Protein AF-A0A218U9R0-F1 (afdb_monomer)

Structure (mmCIF, N/CA/C/O backbone):
data_AF-A0A218U9R0-F1
#
_entry.id   AF-A0A218U9R0-F1
#
loop_
_atom_site.group_PDB
_atom_site.id
_atom_site.type_symbol
_atom_site.label_atom_id
_atom_site.label_alt_id
_atom_site.label_comp_id
_atom_site.label_asym_id
_atom_site.label_entity_id
_atom_site.label_seq_id
_atom_site.pdbx_PDB_ins_code
_atom_site.Cartn_x
_atom_site.Cartn_y
_atom_site.Cartn_z
_atom_site.occupancy
_atom_site.B_iso_or_equiv
_atom_site.auth_seq_id
_atom_site.auth_comp_id
_atom_site.auth_asym_id
_atom_site.auth_atom_id
_atom_site.pdbx_PDB_model_num
ATOM 1 N N . MET A 1 1 ? -0.210 8.693 11.478 1.00 76.44 1 MET A N 1
ATOM 2 C CA . MET A 1 1 ? -1.205 8.070 10.572 1.00 76.44 1 MET A CA 1
ATOM 3 C C . MET A 1 1 ? -2.338 7.436 11.369 1.00 76.44 1 MET A C 1
ATOM 5 O O . MET A 1 1 ? -3.445 7.936 11.265 1.00 76.44 1 MET A O 1
ATOM 9 N N . TYR A 1 2 ? -2.068 6.433 12.213 1.00 80.50 2 TYR A N 1
ATOM 10 C CA . TYR A 1 2 ? -3.118 5.657 12.892 1.00 80.50 2 TYR A CA 1
ATOM 11 C C . TYR A 1 2 ? -4.026 6.432 13.866 1.00 80.50 2 TYR A C 1
ATOM 13 O O . TYR A 1 2 ? -5.137 5.986 14.113 1.00 80.50 2 TYR A O 1
ATOM 21 N N . GLN A 1 3 ? -3.595 7.585 14.391 1.00 85.44 3 GLN A N 1
ATOM 22 C CA . GLN A 1 3 ? -4.421 8.416 15.282 1.00 85.44 3 GLN A CA 1
ATOM 23 C C . GLN A 1 3 ? -5.533 9.183 14.541 1.00 85.44 3 GLN A C 1
ATOM 25 O O . GLN A 1 3 ? -6.640 9.293 15.050 1.00 85.44 3 GLN A O 1
ATOM 30 N N . GLU A 1 4 ? -5.260 9.677 13.328 1.00 91.88 4 GLU A N 1
ATOM 31 C CA . GLU A 1 4 ? -6.215 10.452 12.519 1.00 91.88 4 GLU A CA 1
ATOM 32 C C . GLU A 1 4 ? -6.121 10.031 11.039 1.00 91.88 4 GLU A C 1
ATOM 34 O O . GLU A 1 4 ? -5.586 10.763 10.193 1.00 91.88 4 GLU A O 1
ATOM 39 N N . PRO A 1 5 ? -6.598 8.824 10.690 1.00 91.88 5 PRO A N 1
ATOM 40 C CA . PRO A 1 5 ? -6.410 8.269 9.355 1.00 91.88 5 PRO A CA 1
ATOM 41 C C . PRO A 1 5 ? -7.088 9.119 8.274 1.00 91.88 5 PRO A C 1
ATOM 43 O O . PRO A 1 5 ? -6.488 9.321 7.222 1.00 91.88 5 PRO A O 1
ATOM 46 N N . ALA A 1 6 ? -8.258 9.708 8.533 1.00 93.25 6 ALA A N 1
ATOM 47 C CA . ALA A 1 6 ? -8.938 10.583 7.572 1.00 93.25 6 ALA A CA 1
ATOM 48 C C . ALA A 1 6 ? -8.131 11.849 7.214 1.00 93.25 6 ALA A C 1
ATOM 50 O O . ALA A 1 6 ? -8.254 12.372 6.112 1.00 93.25 6 ALA A O 1
ATOM 51 N N . ARG A 1 7 ? -7.280 12.341 8.127 1.00 95.88 7 ARG A N 1
ATOM 52 C CA . ARG A 1 7 ? -6.450 13.534 7.901 1.00 95.88 7 ARG A CA 1
ATOM 53 C C . ARG A 1 7 ? -5.134 13.212 7.199 1.00 95.88 7 ARG A C 1
ATOM 55 O O . ARG A 1 7 ? -4.645 14.031 6.417 1.00 95.88 7 ARG A O 1
ATOM 62 N N . TRP A 1 8 ? -4.541 12.062 7.526 1.00 96.88 8 TRP A N 1
ATOM 63 C CA . TRP A 1 8 ? -3.148 11.750 7.194 1.00 96.88 8 TRP A CA 1
ATOM 64 C C . TRP A 1 8 ? -2.965 10.631 6.169 1.00 96.88 8 TRP A C 1
ATOM 66 O O . TRP A 1 8 ? -1.840 10.440 5.712 1.00 96.88 8 TRP A O 1
ATOM 76 N N . SER A 1 9 ? -4.017 9.900 5.787 1.00 96.94 9 SER A N 1
ATOM 77 C CA . SER A 1 9 ? -3.900 8.774 4.847 1.00 96.94 9 SER A CA 1
ATOM 78 C C . SER A 1 9 ? -3.320 9.198 3.505 1.00 96.94 9 SER A C 1
ATOM 80 O O . SER A 1 9 ? -2.352 8.595 3.053 1.00 96.94 9 SER A O 1
ATOM 82 N N . TYR A 1 10 ? -3.843 10.267 2.900 1.00 97.75 10 TYR A N 1
ATOM 83 C CA . TYR A 1 10 ? -3.361 10.742 1.601 1.00 97.75 10 TYR A CA 1
ATOM 84 C C . TYR A 1 10 ? -1.881 11.147 1.648 1.00 97.75 10 TYR A C 1
ATOM 86 O O . TYR A 1 10 ? -1.073 10.692 0.833 1.00 97.75 10 TYR A O 1
ATOM 94 N N . THR A 1 11 ? -1.506 11.947 2.651 1.00 97.69 11 THR A N 1
ATOM 95 C CA . THR A 1 11 ? -0.121 12.392 2.854 1.00 97.69 11 THR A CA 1
ATOM 96 C C . THR A 1 11 ? 0.813 11.206 3.083 1.00 97.69 11 THR A C 1
ATOM 98 O O . THR A 1 11 ? 1.872 11.124 2.464 1.00 97.69 11 THR A O 1
ATOM 101 N N . PHE A 1 12 ? 0.413 10.261 3.938 1.00 97.38 12 PHE A N 1
ATOM 102 C CA . PHE A 1 12 ? 1.222 9.093 4.270 1.00 97.38 12 PHE A CA 1
ATOM 103 C C . PHE A 1 12 ? 1.413 8.160 3.069 1.00 97.38 12 PHE A C 1
ATOM 105 O O . PHE A 1 12 ? 2.537 7.733 2.813 1.00 97.38 12 PHE A O 1
ATOM 112 N N . GLN A 1 13 ? 0.350 7.871 2.310 1.00 97.69 13 GLN A N 1
ATOM 113 C CA . GLN A 1 13 ? 0.441 7.007 1.128 1.00 97.69 13 GLN A CA 1
ATOM 114 C C . GLN A 1 13 ? 1.298 7.636 0.029 1.00 97.69 13 GLN A C 1
ATOM 116 O O . GLN A 1 13 ? 2.125 6.949 -0.571 1.00 97.69 13 GLN A O 1
ATOM 121 N N . THR A 1 14 ? 1.159 8.945 -0.192 1.00 97.50 14 THR A N 1
ATOM 122 C CA . THR A 1 14 ? 2.007 9.684 -1.137 1.00 97.50 14 THR A CA 1
ATOM 123 C C . THR A 1 14 ? 3.476 9.608 -0.721 1.00 97.50 14 THR A C 1
ATOM 125 O O . THR A 1 14 ? 4.325 9.234 -1.527 1.00 97.50 14 THR A O 1
ATOM 128 N N . PHE A 1 15 ? 3.780 9.885 0.552 1.00 97.56 15 PHE A N 1
ATOM 129 C CA . PHE A 1 15 ? 5.146 9.811 1.070 1.00 97.56 15 PHE A CA 1
ATOM 130 C C . PHE A 1 15 ? 5.736 8.399 0.958 1.00 97.56 15 PHE A C 1
ATOM 132 O O . PHE A 1 15 ? 6.812 8.240 0.390 1.00 97.56 15 PHE A O 1
ATOM 139 N N . SER A 1 16 ? 5.019 7.368 1.420 1.00 96.44 16 SER A N 1
ATOM 140 C CA . SER A 1 16 ? 5.479 5.973 1.355 1.00 96.44 16 SER A CA 1
ATOM 141 C C . SER A 1 16 ? 5.783 5.536 -0.079 1.00 96.44 16 SER A C 1
ATOM 143 O O . SER A 1 16 ? 6.839 4.951 -0.329 1.00 96.44 16 SER A O 1
ATOM 145 N N . CYS A 1 17 ? 4.899 5.864 -1.027 1.00 96.50 17 CYS A N 1
ATOM 146 C CA . CYS A 1 17 ? 5.088 5.538 -2.439 1.00 96.50 17 CYS A CA 1
ATOM 147 C C . CYS A 1 17 ? 6.339 6.218 -3.015 1.00 96.50 17 CYS A C 1
ATOM 149 O O . CYS A 1 17 ? 7.147 5.566 -3.677 1.00 96.50 17 CYS A O 1
ATOM 151 N N . LEU A 1 18 ? 6.537 7.511 -2.737 1.00 95.62 18 LEU A N 1
ATOM 152 C CA . LEU A 1 18 ? 7.708 8.261 -3.203 1.00 95.62 18 LEU A CA 1
ATOM 153 C C . LEU A 1 18 ? 9.011 7.753 -2.574 1.00 95.62 18 LEU A C 1
ATOM 155 O O . LEU A 1 18 ? 10.001 7.575 -3.282 1.00 95.62 18 LEU A O 1
ATOM 159 N N . SER A 1 19 ? 9.017 7.471 -1.269 1.00 95.56 19 SER A N 1
ATOM 160 C CA . SER A 1 19 ? 10.177 6.898 -0.577 1.00 95.56 19 SER A CA 1
ATOM 161 C C . SER A 1 19 ? 10.564 5.542 -1.158 1.00 95.56 19 SER A C 1
ATOM 163 O O . SER A 1 19 ? 11.745 5.284 -1.389 1.00 95.56 19 SER A O 1
ATOM 165 N N . ARG A 1 20 ? 9.579 4.683 -1.446 1.00 94.88 20 ARG A N 1
ATOM 166 C CA . ARG A 1 20 ? 9.837 3.364 -2.026 1.00 94.88 20 ARG A CA 1
ATOM 167 C C . ARG A 1 20 ? 10.303 3.448 -3.473 1.00 94.88 20 ARG A C 1
ATOM 169 O O . ARG A 1 20 ? 11.213 2.720 -3.858 1.00 94.88 20 ARG A O 1
ATOM 176 N N . LEU A 1 21 ? 9.720 4.354 -4.257 1.00 93.56 21 LEU A N 1
ATOM 177 C CA . LEU A 1 21 ? 10.171 4.631 -5.616 1.00 93.56 21 LEU A CA 1
ATOM 178 C C . LEU A 1 21 ? 11.624 5.111 -5.620 1.00 93.56 21 LEU A C 1
ATOM 180 O O . LEU A 1 21 ? 12.429 4.597 -6.389 1.00 93.56 21 LEU A O 1
ATOM 184 N N . ARG A 1 22 ? 11.985 6.036 -4.724 1.00 92.69 22 ARG A N 1
ATOM 185 C CA . ARG A 1 22 ? 13.367 6.499 -4.568 1.00 92.69 22 ARG A CA 1
ATOM 186 C C . ARG A 1 22 ? 14.313 5.337 -4.260 1.00 92.69 22 ARG A C 1
ATOM 188 O O . ARG A 1 22 ? 15.284 5.169 -4.986 1.00 92.69 22 ARG A O 1
ATOM 195 N N . ALA A 1 23 ? 13.988 4.503 -3.273 1.00 90.81 23 ALA A N 1
ATOM 196 C CA . ALA A 1 23 ? 14.799 3.336 -2.921 1.00 90.81 23 ALA A CA 1
ATOM 197 C C . ALA A 1 23 ? 14.937 2.326 -4.080 1.00 90.81 23 ALA A C 1
ATOM 199 O O . ALA A 1 23 ? 15.983 1.710 -4.248 1.00 90.81 23 ALA A O 1
ATOM 200 N N . ALA A 1 24 ? 13.902 2.163 -4.912 1.00 88.81 24 ALA A N 1
ATOM 201 C CA . ALA A 1 24 ? 13.964 1.292 -6.089 1.00 88.81 24 ALA A CA 1
ATOM 202 C C . ALA A 1 24 ? 14.842 1.861 -7.223 1.00 88.81 24 ALA A C 1
ATOM 204 O O . ALA A 1 24 ? 15.420 1.098 -8.005 1.00 88.81 24 ALA A O 1
ATOM 205 N N . LEU A 1 25 ? 14.930 3.192 -7.319 1.00 89.38 25 LEU A N 1
ATOM 206 C CA . LEU A 1 25 ? 15.707 3.914 -8.329 1.00 89.38 25 LEU A CA 1
ATOM 207 C C . LEU A 1 25 ? 17.160 4.169 -7.926 1.00 89.38 25 LEU A C 1
ATOM 209 O O . LEU A 1 25 ? 17.966 4.477 -8.810 1.00 89.38 25 LEU A O 1
ATOM 213 N N . GLU A 1 26 ? 17.481 4.068 -6.634 1.00 86.94 26 GLU A N 1
ATOM 214 C CA . GLU A 1 26 ? 18.850 4.154 -6.137 1.00 86.94 26 GLU A CA 1
ATOM 215 C C . GLU A 1 26 ? 19.722 3.114 -6.847 1.00 86.94 26 GLU A C 1
ATOM 217 O O . GLU A 1 26 ? 19.347 1.947 -7.020 1.00 86.94 26 GLU A O 1
ATOM 222 N N . ALA A 1 27 ? 20.876 3.578 -7.337 1.00 69.69 27 ALA A N 1
ATOM 223 C CA . ALA A 1 27 ? 21.835 2.702 -7.983 1.00 69.69 27 ALA A CA 1
ATOM 224 C C . ALA A 1 27 ? 22.253 1.624 -6.974 1.00 69.69 27 ALA A C 1
ATOM 226 O O . ALA A 1 27 ? 22.404 1.941 -5.788 1.00 69.69 27 ALA A O 1
ATOM 227 N N . PRO A 1 28 ? 22.456 0.366 -7.406 1.00 65.50 28 PRO A N 1
ATOM 228 C CA . PRO A 1 28 ? 23.173 -0.578 -6.568 1.00 65.50 28 PRO A CA 1
ATOM 229 C C . PRO A 1 28 ? 24.486 0.110 -6.200 1.00 65.50 28 PRO A C 1
ATOM 231 O O . PRO A 1 28 ? 25.236 0.496 -7.097 1.00 65.50 28 PRO A O 1
ATOM 234 N N . GLY A 1 29 ? 24.718 0.354 -4.907 1.00 60.41 29 GLY A N 1
ATOM 235 C CA . GLY A 1 29 ? 26.006 0.878 -4.470 1.00 60.41 29 GLY A CA 1
ATOM 236 C C . GLY A 1 29 ? 27.113 -0.016 -5.023 1.00 60.41 29 GLY A C 1
ATOM 237 O O . GLY A 1 29 ? 26.865 -1.194 -5.298 1.00 60.41 29 GLY A O 1
ATOM 238 N N . GLU A 1 30 ? 28.317 0.528 -5.184 1.00 52.41 30 GLU A N 1
ATOM 239 C CA . GLU A 1 30 ? 29.526 -0.234 -5.518 1.00 52.41 30 GLU A CA 1
ATOM 240 C C . GLU A 1 30 ? 29.890 -1.192 -4.365 1.00 52.41 30 GLU A C 1
ATOM 242 O O . GLU A 1 30 ? 30.947 -1.117 -3.749 1.00 52.41 30 GLU A O 1
ATOM 247 N N . ALA A 1 31 ? 28.981 -2.088 -3.992 1.00 51.25 31 ALA A N 1
ATOM 248 C CA . ALA A 1 31 ? 29.270 -3.213 -3.138 1.00 51.25 31 ALA A CA 1
ATOM 249 C C . ALA A 1 31 ? 30.118 -4.147 -3.998 1.00 51.25 31 ALA A C 1
ATOM 251 O O . ALA A 1 31 ? 29.592 -4.816 -4.885 1.00 51.25 31 ALA A O 1
ATOM 252 N N . GLY A 1 32 ? 31.435 -4.099 -3.786 1.00 49.44 32 GLY A N 1
ATOM 253 C CA . GLY A 1 32 ? 32.458 -4.847 -4.514 1.00 49.44 32 GLY A CA 1
ATOM 254 C C . GLY A 1 32 ? 32.243 -6.360 -4.483 1.00 49.44 32 GLY A C 1
ATOM 255 O O . GLY A 1 32 ? 32.914 -7.080 -3.750 1.00 49.44 32 GLY A O 1
ATOM 256 N N . GLY A 1 33 ? 31.309 -6.846 -5.296 1.00 51.59 33 GLY A N 1
ATOM 257 C CA . GLY A 1 33 ? 30.900 -8.237 -5.354 1.00 51.59 33 GLY A CA 1
ATOM 258 C C . GLY A 1 33 ? 30.537 -8.636 -6.775 1.00 51.59 33 GLY A C 1
ATOM 259 O O . GLY A 1 33 ? 29.578 -8.120 -7.333 1.00 51.59 33 GLY A O 1
ATOM 260 N N . THR A 1 34 ? 31.324 -9.583 -7.294 1.00 53.94 34 THR A N 1
ATOM 261 C CA . THR A 1 34 ? 31.123 -10.469 -8.458 1.00 53.94 34 THR A CA 1
ATOM 262 C C . THR A 1 34 ? 30.568 -9.874 -9.766 1.00 53.94 34 THR A C 1
ATOM 264 O O . THR A 1 34 ? 29.468 -9.329 -9.786 1.00 53.94 34 THR A O 1
ATOM 267 N N . PRO A 1 35 ? 31.246 -10.093 -10.912 1.00 51.75 35 PRO A N 1
ATOM 268 C CA . PRO A 1 35 ? 30.701 -9.734 -12.216 1.00 51.75 35 PRO A CA 1
ATOM 269 C C . PRO A 1 35 ? 29.409 -10.522 -12.490 1.00 51.75 35 PRO A C 1
ATOM 271 O O . PRO A 1 35 ? 29.430 -11.742 -12.634 1.00 51.75 35 PRO A O 1
ATOM 274 N N . GLY A 1 36 ? 28.279 -9.815 -12.531 1.00 61.09 36 GLY A N 1
ATOM 275 C CA . GLY A 1 36 ? 26.941 -10.356 -12.780 1.00 61.09 36 GLY A CA 1
ATOM 276 C C . GLY A 1 36 ? 25.854 -9.354 -12.381 1.00 61.09 36 GLY A C 1
ATOM 277 O O . GLY A 1 36 ? 26.129 -8.402 -11.658 1.00 61.09 36 GLY A O 1
ATOM 278 N N . SER A 1 37 ? 24.619 -9.532 -12.860 1.00 66.88 37 SER A N 1
ATOM 279 C CA . SER A 1 37 ? 23.472 -8.714 -12.434 1.00 66.88 37 SER A CA 1
ATOM 280 C C . SER A 1 37 ? 22.999 -9.163 -11.040 1.00 66.88 37 SER A C 1
ATOM 282 O O . SER A 1 37 ? 22.395 -10.233 -10.942 1.00 66.88 37 SER A O 1
ATOM 284 N N . PRO A 1 38 ? 23.249 -8.406 -9.952 1.00 77.19 38 PRO A N 1
ATOM 285 C CA . PRO A 1 38 ? 22.866 -8.836 -8.611 1.00 77.19 38 PRO A CA 1
ATOM 286 C C . PRO A 1 38 ? 21.339 -8.862 -8.455 1.00 77.19 38 PRO A C 1
ATOM 288 O O . PRO A 1 38 ? 20.631 -7.953 -8.900 1.00 77.19 38 PRO A O 1
ATOM 291 N N . VAL A 1 39 ? 20.819 -9.895 -7.786 1.00 85.56 39 VAL A N 1
ATOM 292 C CA . VAL A 1 39 ? 19.397 -9.969 -7.418 1.00 85.56 39 VAL A CA 1
ATOM 293 C C . VAL A 1 39 ? 19.110 -8.914 -6.351 1.00 85.56 39 VAL A C 1
ATOM 295 O O . VAL A 1 39 ? 19.728 -8.909 -5.289 1.00 85.56 39 VAL A O 1
ATOM 298 N N . ARG A 1 40 ? 18.144 -8.030 -6.618 1.00 87.06 40 ARG A N 1
ATOM 299 C CA . ARG A 1 40 ? 17.674 -7.015 -5.665 1.00 87.06 40 ARG A CA 1
ATOM 300 C C . ARG A 1 40 ? 16.358 -7.461 -5.042 1.00 87.06 40 ARG A C 1
ATOM 302 O O . ARG A 1 40 ? 15.416 -7.792 -5.760 1.00 87.06 40 ARG A O 1
ATOM 309 N N . VAL A 1 41 ? 16.295 -7.448 -3.713 1.00 91.38 41 VAL A N 1
ATOM 310 C CA . VAL A 1 41 ? 15.093 -7.792 -2.943 1.00 91.38 41 VAL A CA 1
ATOM 311 C C . VAL A 1 41 ? 14.579 -6.536 -2.256 1.00 91.38 41 VAL A C 1
ATOM 313 O O . VAL A 1 41 ? 15.328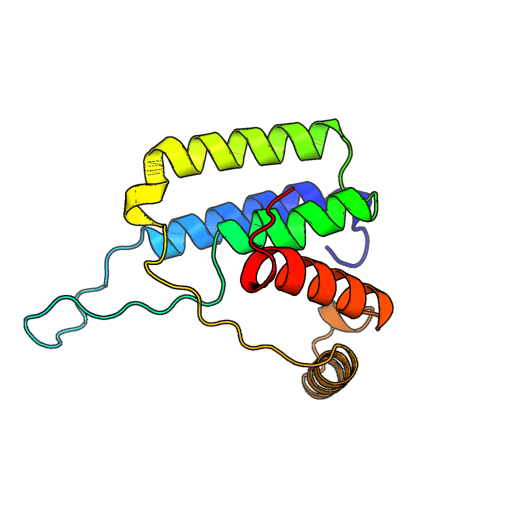 -5.859 -1.556 1.00 91.38 41 VAL A O 1
ATOM 316 N N . PHE A 1 42 ? 13.296 -6.239 -2.446 1.00 92.88 42 PHE A N 1
ATOM 317 C CA . PHE A 1 42 ? 12.632 -5.096 -1.830 1.00 92.88 42 PHE A CA 1
ATOM 318 C C . PHE A 1 42 ? 11.593 -5.571 -0.815 1.00 92.88 42 PHE A C 1
ATOM 320 O O . PHE A 1 42 ? 10.829 -6.503 -1.077 1.00 92.88 42 PHE A O 1
ATOM 327 N N . GLU A 1 43 ? 11.524 -4.903 0.338 1.00 94.56 43 GLU A N 1
ATOM 328 C CA . GLU A 1 43 ? 10.368 -5.039 1.220 1.00 94.56 43 GLU A CA 1
ATOM 329 C C . GLU A 1 43 ? 9.199 -4.268 0.594 1.00 94.56 43 GLU A C 1
ATOM 331 O O . GLU A 1 43 ? 9.206 -3.034 0.568 1.00 94.56 43 GLU A O 1
ATO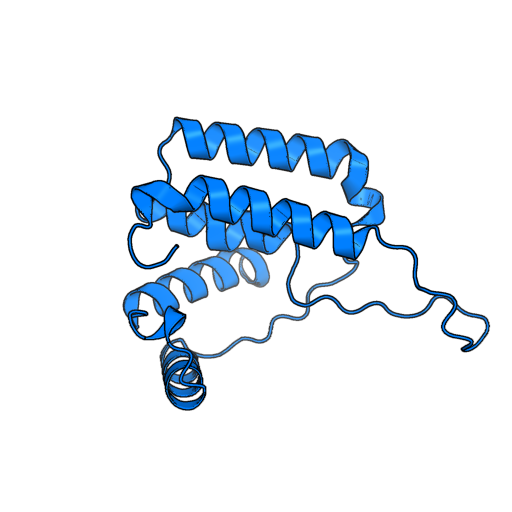M 336 N N . ARG A 1 44 ? 8.182 -5.000 0.114 1.00 96.31 44 ARG A N 1
ATOM 337 C CA . ARG A 1 44 ? 7.016 -4.460 -0.615 1.00 96.31 44 ARG A CA 1
ATOM 338 C C . ARG A 1 44 ? 7.399 -3.767 -1.937 1.00 96.31 44 ARG A C 1
ATOM 340 O O . ARG A 1 44 ? 8.522 -3.863 -2.418 1.00 96.31 44 ARG A O 1
ATOM 347 N N . SER A 1 45 ? 6.429 -3.111 -2.572 1.00 95.38 45 SER A N 1
ATOM 348 C CA . SER A 1 45 ? 6.587 -2.400 -3.847 1.00 95.38 45 SER A CA 1
ATOM 349 C C . SER A 1 45 ? 5.609 -1.224 -3.963 1.00 95.38 45 SER A C 1
ATOM 351 O O . SER A 1 45 ? 4.648 -1.133 -3.196 1.00 95.38 45 SER A O 1
ATOM 353 N N . VAL A 1 46 ? 5.830 -0.342 -4.942 1.00 95.56 46 VAL A N 1
ATOM 354 C CA . VAL A 1 46 ? 4.899 0.764 -5.240 1.00 95.56 46 VAL A CA 1
ATOM 355 C C . VAL A 1 46 ? 3.501 0.235 -5.595 1.00 95.56 46 VAL A C 1
ATOM 357 O O . VAL A 1 46 ? 2.494 0.832 -5.234 1.00 95.56 46 VAL A O 1
ATOM 360 N N . PHE A 1 47 ? 3.427 -0.974 -6.160 1.00 96.06 47 PHE A N 1
ATOM 361 C CA . PHE A 1 47 ? 2.170 -1.659 -6.459 1.00 96.06 47 PHE A CA 1
ATOM 362 C C . PHE A 1 47 ? 1.388 -2.036 -5.200 1.00 96.06 47 PHE A C 1
ATOM 364 O O . PHE A 1 47 ? 0.182 -1.818 -5.144 1.00 96.06 47 PHE A O 1
ATOM 371 N N . SER A 1 48 ? 2.056 -2.548 -4.160 1.00 96.69 48 SER A N 1
ATOM 372 C CA . SER A 1 48 ? 1.374 -2.823 -2.888 1.00 96.69 48 SER A CA 1
ATOM 373 C C . SER A 1 48 ? 0.906 -1.544 -2.191 1.00 96.69 48 SER A C 1
ATOM 375 O O . SER A 1 48 ? -0.118 -1.574 -1.512 1.00 96.69 48 SER A O 1
ATOM 377 N N . ASP A 1 49 ? 1.609 -0.418 -2.375 1.00 96.81 49 ASP A N 1
ATOM 378 C CA . ASP A 1 49 ? 1.165 0.867 -1.823 1.00 96.81 49 ASP A CA 1
ATOM 379 C C . ASP A 1 49 ? -0.195 1.265 -2.436 1.00 96.81 49 ASP A C 1
ATOM 381 O O . ASP A 1 49 ? -1.116 1.601 -1.691 1.00 96.81 49 ASP A O 1
ATOM 385 N N . ARG A 1 50 ? -0.386 1.101 -3.758 1.00 96.94 50 ARG A N 1
ATOM 386 C CA . ARG A 1 50 ? -1.674 1.369 -4.429 1.00 96.94 50 ARG A CA 1
ATOM 387 C C . ARG A 1 50 ? -2.734 0.299 -4.185 1.00 96.94 50 ARG A C 1
ATOM 389 O O . ARG A 1 50 ? -3.814 0.623 -3.692 1.00 96.94 50 ARG A O 1
ATOM 396 N N . TYR A 1 51 ? -2.455 -0.948 -4.558 1.00 97.25 51 TYR A N 1
ATOM 397 C CA . TYR A 1 51 ? -3.471 -2.004 -4.663 1.00 97.25 51 TYR A CA 1
ATOM 398 C C . TYR A 1 51 ? -3.858 -2.624 -3.324 1.00 97.25 51 TYR A C 1
ATOM 400 O O . TYR A 1 51 ? -4.902 -3.255 -3.229 1.00 97.25 51 TYR A O 1
ATOM 408 N N . VAL A 1 52 ? -3.055 -2.420 -2.277 1.00 97.62 52 VAL A N 1
ATOM 409 C CA . VAL A 1 52 ? -3.380 -2.901 -0.932 1.00 97.62 52 VAL A CA 1
ATOM 410 C C . VAL A 1 52 ? -3.694 -1.730 -0.014 1.00 97.62 52 VAL A C 1
ATOM 412 O O . VAL A 1 52 ? -4.822 -1.600 0.455 1.00 97.62 52 VAL A O 1
ATOM 415 N N . PHE A 1 53 ? -2.713 -0.873 0.270 1.00 97.38 53 PHE A N 1
ATOM 416 C CA . PHE A 1 53 ? -2.849 0.095 1.360 1.00 97.38 53 PHE A CA 1
ATOM 417 C C . PHE A 1 53 ? -3.738 1.280 0.989 1.00 97.38 53 PHE A C 1
ATOM 419 O O . PHE A 1 53 ? -4.711 1.549 1.694 1.00 97.38 53 PHE A O 1
ATOM 426 N N . ALA A 1 54 ? -3.450 1.974 -0.112 1.00 97.44 54 ALA A N 1
ATOM 427 C CA . ALA A 1 54 ? -4.257 3.106 -0.549 1.00 97.44 54 ALA A CA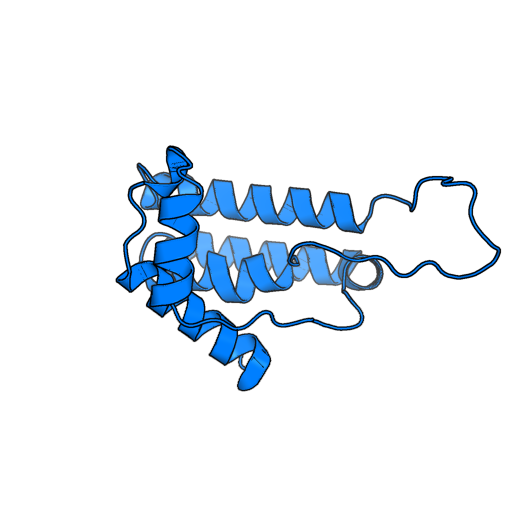 1
ATOM 428 C C . ALA A 1 54 ? -5.677 2.665 -0.939 1.00 97.44 54 ALA A C 1
ATOM 430 O O . ALA A 1 54 ? -6.642 3.295 -0.506 1.00 97.44 54 ALA A O 1
ATOM 431 N N . ARG A 1 55 ? -5.822 1.531 -1.645 1.00 96.75 55 ARG A N 1
ATOM 432 C CA . ARG A 1 55 ? -7.134 0.931 -1.941 1.00 96.75 55 ARG A CA 1
ATOM 433 C C . ARG A 1 55 ? -7.931 0.649 -0.668 1.00 96.75 55 ARG A C 1
ATOM 435 O O . ARG A 1 55 ? -9.093 1.044 -0.589 1.00 96.75 55 ARG A O 1
ATOM 442 N N . GLN A 1 56 ? -7.310 0.042 0.347 1.00 96.44 56 GLN A N 1
ATOM 443 C CA . GLN A 1 56 ? -7.989 -0.233 1.613 1.00 96.44 56 GLN A CA 1
ATOM 444 C C . GLN A 1 56 ? -8.383 1.045 2.355 1.00 96.44 56 GLN A C 1
ATOM 446 O O . GLN A 1 56 ? -9.471 1.115 2.919 1.00 96.44 56 GLN A O 1
ATOM 451 N N . LEU A 1 57 ? -7.523 2.065 2.360 1.00 96.69 57 LEU A N 1
ATOM 452 C CA . LEU A 1 57 ? -7.830 3.343 3.003 1.00 96.69 57 LEU A CA 1
ATOM 453 C C . LEU A 1 57 ? -8.985 4.065 2.303 1.00 96.69 57 LEU A C 1
ATOM 455 O O . LEU A 1 57 ? -9.812 4.668 2.981 1.00 96.69 57 LEU A O 1
ATOM 459 N N . PHE A 1 58 ? -9.091 3.960 0.978 1.00 97.12 58 PHE A N 1
ATOM 460 C CA . PHE A 1 58 ? -10.258 4.446 0.246 1.00 97.12 58 PHE A CA 1
ATOM 461 C C . PHE A 1 58 ? -11.523 3.653 0.595 1.00 97.12 58 PHE A C 1
ATOM 463 O O . PHE A 1 58 ? -12.528 4.254 0.968 1.00 97.12 58 PHE A O 1
ATOM 470 N N . ALA A 1 59 ? -11.463 2.318 0.570 1.00 95.19 59 ALA A N 1
ATOM 471 C CA . ALA A 1 59 ? -12.598 1.459 0.920 1.00 95.19 59 ALA A CA 1
ATOM 472 C C . ALA A 1 59 ? -13.087 1.668 2.368 1.00 95.19 59 ALA A C 1
ATOM 474 O O . ALA A 1 59 ? -14.281 1.581 2.637 1.00 95.19 59 ALA A O 1
ATOM 475 N N . ALA A 1 60 ? -12.177 1.984 3.294 1.00 94.06 60 ALA A N 1
ATOM 476 C CA . ALA A 1 60 ? -12.486 2.304 4.687 1.00 94.06 60 ALA A CA 1
ATOM 477 C C . ALA A 1 60 ? -12.952 3.760 4.913 1.00 94.06 60 ALA A C 1
ATOM 479 O O . ALA A 1 60 ? -13.200 4.148 6.053 1.00 94.06 60 ALA A O 1
ATOM 480 N N . GLY A 1 61 ? -13.047 4.586 3.863 1.00 95.88 61 GLY A N 1
ATOM 481 C CA . GLY A 1 61 ? -13.479 5.986 3.964 1.00 95.88 61 GLY A CA 1
ATOM 482 C C . GLY A 1 61 ? -12.428 6.944 4.540 1.00 95.88 61 GLY A C 1
ATOM 483 O O . GLY A 1 61 ? -12.761 8.049 4.960 1.00 95.88 61 GLY A O 1
ATOM 484 N N . HIS A 1 62 ? -11.155 6.544 4.577 1.00 96.25 62 HIS A N 1
ATOM 485 C CA . HIS A 1 62 ? -10.038 7.373 5.047 1.00 96.25 62 HIS A CA 1
ATOM 486 C C . HIS A 1 62 ? -9.347 8.169 3.934 1.00 96.25 62 HIS A C 1
ATOM 488 O O . HIS A 1 62 ? -8.529 9.037 4.231 1.00 96.25 62 HIS A O 1
ATOM 494 N N . LEU A 1 63 ? -9.669 7.887 2.671 1.00 97.25 63 LEU A N 1
ATOM 495 C CA . LEU A 1 63 ? -9.347 8.739 1.527 1.00 97.25 63 LEU A CA 1
ATOM 496 C C . LEU A 1 63 ? -10.649 9.244 0.916 1.00 97.25 63 LEU A C 1
ATOM 498 O O . LEU A 1 63 ? -11.550 8.457 0.624 1.00 97.25 63 LEU A O 1
ATOM 502 N N . ARG A 1 64 ? -10.743 10.551 0.683 1.00 97.25 64 ARG A N 1
ATOM 503 C CA . ARG A 1 64 ? -11.870 11.133 -0.053 1.00 97.25 64 ARG A CA 1
ATOM 504 C C . ARG A 1 64 ? -11.791 10.750 -1.536 1.00 97.25 64 ARG A C 1
ATOM 506 O O . ARG A 1 64 ? -10.691 10.528 -2.041 1.00 97.25 64 ARG A O 1
ATOM 513 N N . PRO A 1 65 ? -12.914 10.754 -2.279 1.00 97.94 65 PRO A N 1
ATOM 514 C CA . PRO A 1 65 ? -12.910 10.433 -3.710 1.00 97.94 65 PRO A CA 1
ATOM 515 C C . PRO A 1 65 ? -11.895 11.243 -4.526 1.00 97.94 65 PRO A C 1
ATOM 517 O O . PRO A 1 65 ? -11.194 10.681 -5.363 1.00 97.94 65 PRO A O 1
ATOM 520 N N . LEU A 1 66 ? -11.749 12.540 -4.227 1.00 98.00 66 LEU A N 1
ATOM 521 C CA . LEU A 1 66 ? -10.750 13.393 -4.875 1.00 98.00 66 LEU A CA 1
ATOM 522 C C . LEU A 1 66 ? -9.310 12.975 -4.534 1.00 98.00 66 LEU A C 1
ATOM 524 O O . LEU A 1 66 ? -8.470 12.900 -5.422 1.00 98.00 66 LEU A O 1
ATOM 528 N N . GLU A 1 67 ? -9.021 12.670 -3.267 1.00 98.31 67 GLU A N 1
ATOM 529 C CA . GLU A 1 67 ? -7.693 12.214 -2.827 1.00 98.31 67 GLU A CA 1
ATOM 530 C C . GLU A 1 67 ? -7.328 10.873 -3.470 1.00 98.31 67 GLU A C 1
ATOM 532 O O . GLU A 1 67 ? -6.191 10.678 -3.897 1.00 98.31 67 GLU A O 1
ATOM 537 N N . TRP A 1 68 ? -8.299 9.966 -3.595 1.00 98.12 68 TRP A N 1
ATOM 538 C CA . TRP A 1 68 ? -8.118 8.694 -4.286 1.00 98.12 68 TRP A CA 1
ATOM 539 C C . TRP A 1 68 ? -7.859 8.882 -5.785 1.00 98.12 68 TRP A C 1
ATOM 541 O O . TRP A 1 68 ? -6.936 8.275 -6.325 1.00 98.12 68 TRP A O 1
ATOM 551 N N . ALA A 1 69 ? -8.617 9.753 -6.457 1.00 98.25 69 ALA A N 1
ATOM 552 C CA . ALA A 1 69 ? -8.401 10.068 -7.870 1.00 98.25 69 ALA A CA 1
ATOM 553 C C . ALA A 1 69 ? -7.005 10.669 -8.115 1.00 98.25 69 ALA A C 1
ATOM 555 O O . ALA A 1 69 ? -6.271 10.190 -8.980 1.00 98.25 69 ALA A O 1
ATOM 556 N N . LEU A 1 70 ? -6.602 11.652 -7.301 1.00 98.19 70 LEU A N 1
ATOM 557 C CA . LEU A 1 70 ? -5.285 12.289 -7.391 1.00 98.19 70 LEU A CA 1
ATOM 558 C C . LEU A 1 70 ? -4.143 11.304 -7.123 1.00 98.19 70 LEU A C 1
ATOM 560 O O . LEU A 1 70 ? -3.144 11.310 -7.845 1.00 98.19 70 LEU A O 1
ATOM 564 N N . TYR A 1 71 ? -4.290 10.439 -6.115 1.00 98.12 71 TYR A N 1
ATOM 565 C CA . TYR A 1 71 ? -3.291 9.419 -5.804 1.00 98.12 71 TYR A CA 1
ATOM 566 C C . TYR A 1 71 ? -3.118 8.437 -6.967 1.00 98.12 71 TYR A C 1
ATOM 568 O O . TYR A 1 71 ? -1.990 8.172 -7.380 1.00 98.12 71 TYR A O 1
ATOM 576 N N . GLN A 1 72 ? -4.221 7.941 -7.538 1.00 97.88 72 GLN A N 1
ATOM 577 C CA . GLN A 1 72 ? -4.178 7.024 -8.679 1.00 97.88 72 GLN A CA 1
ATOM 578 C C . GLN A 1 72 ? -3.509 7.656 -9.897 1.00 97.88 72 GLN A C 1
ATOM 580 O O . GLN A 1 72 ? -2.600 7.044 -10.455 1.00 97.88 72 GLN A O 1
ATOM 585 N N . GLN A 1 73 ? -3.908 8.880 -10.260 1.00 97.81 73 GLN A N 1
ATOM 586 C CA . GLN A 1 73 ? -3.341 9.607 -11.396 1.00 97.81 73 GLN A CA 1
ATOM 587 C C . GLN A 1 73 ? -1.842 9.866 -11.208 1.00 97.81 73 GLN A C 1
ATOM 589 O O . GLN A 1 73 ? -1.055 9.658 -12.130 1.00 97.81 73 GLN A O 1
ATOM 594 N N . SER A 1 74 ? -1.433 10.275 -10.004 1.00 96.00 74 SER A N 1
ATOM 595 C CA . SER A 1 74 ? -0.019 10.497 -9.684 1.00 96.00 74 SER A CA 1
ATOM 596 C C . SER A 1 74 ? 0.781 9.197 -9.764 1.00 96.00 74 SER A C 1
ATOM 598 O O . SER A 1 74 ? 1.860 9.169 -10.350 1.00 96.00 74 SER A O 1
ATOM 600 N N . HIS A 1 75 ? 0.244 8.105 -9.218 1.00 96.56 75 HIS A N 1
ATOM 601 C CA . HIS A 1 75 ? 0.874 6.790 -9.285 1.00 96.56 75 HIS A CA 1
ATOM 602 C C . HIS A 1 75 ? 1.005 6.288 -10.734 1.00 96.56 75 HIS A C 1
ATOM 604 O O . HIS A 1 75 ? 2.074 5.810 -11.112 1.00 96.56 75 HIS A O 1
ATOM 610 N N . ASP A 1 76 ? -0.032 6.450 -11.563 1.00 96.06 76 ASP A N 1
ATOM 611 C CA . ASP A 1 76 ? 0.004 6.082 -12.987 1.00 96.06 76 ASP A CA 1
ATOM 612 C C . ASP A 1 76 ? 1.059 6.889 -13.750 1.00 96.06 76 ASP A C 1
ATOM 614 O O . ASP A 1 76 ? 1.864 6.316 -14.486 1.00 96.06 76 ASP A O 1
ATOM 618 N N . ALA A 1 77 ? 1.133 8.201 -13.510 1.00 95.94 77 ALA A N 1
ATOM 619 C CA . ALA A 1 77 ? 2.156 9.052 -14.107 1.00 95.94 77 ALA A CA 1
ATOM 620 C C . ALA A 1 77 ? 3.576 8.627 -13.693 1.00 95.94 77 ALA A C 1
ATOM 622 O O . ALA A 1 77 ? 4.466 8.546 -14.542 1.00 95.94 77 ALA A O 1
ATOM 623 N N . LEU A 1 78 ? 3.799 8.312 -12.413 1.00 93.69 78 LEU A N 1
ATOM 624 C CA . LEU A 1 78 ? 5.099 7.842 -11.926 1.00 93.69 78 LEU A CA 1
ATOM 625 C C . LEU A 1 78 ? 5.495 6.507 -12.565 1.00 93.69 78 LEU A C 1
ATOM 627 O O . LEU A 1 78 ? 6.633 6.362 -13.012 1.00 93.69 78 LEU A O 1
ATOM 631 N N . LEU A 1 79 ? 4.572 5.548 -12.652 1.00 92.94 79 LEU A N 1
ATOM 632 C CA . LEU A 1 79 ? 4.848 4.257 -13.280 1.00 92.94 79 LEU A CA 1
ATOM 633 C C . LEU A 1 79 ? 5.082 4.369 -14.787 1.00 92.94 79 LEU A C 1
ATOM 635 O O . LEU A 1 79 ? 5.963 3.680 -15.298 1.00 92.94 79 LEU A O 1
ATOM 639 N N . ALA A 1 80 ? 4.373 5.255 -15.486 1.00 94.56 80 ALA A N 1
ATOM 640 C CA . ALA A 1 80 ? 4.599 5.484 -16.911 1.00 94.56 80 ALA A CA 1
ATOM 641 C C . ALA A 1 80 ? 6.042 5.939 -17.203 1.00 94.56 80 ALA A C 1
ATOM 643 O O . ALA A 1 80 ? 6.649 5.482 -18.168 1.00 94.56 80 ALA A O 1
ATOM 644 N N . HIS A 1 81 ? 6.622 6.785 -16.344 1.00 92.19 81 HIS A N 1
ATOM 645 C CA . HIS A 1 81 ? 7.973 7.322 -16.550 1.00 92.19 81 HIS A CA 1
ATOM 646 C C . HIS A 1 81 ? 9.077 6.452 -15.930 1.00 92.19 81 HIS A C 1
ATOM 648 O O . HIS A 1 81 ? 10.167 6.331 -16.487 1.00 92.19 81 HIS A O 1
ATOM 654 N N . LEU A 1 82 ? 8.823 5.847 -14.766 1.00 91.88 82 LEU A N 1
ATOM 655 C CA . LEU A 1 82 ? 9.856 5.225 -13.925 1.00 91.88 82 LEU A CA 1
ATOM 656 C C . LEU A 1 82 ? 9.616 3.731 -13.671 1.00 91.88 82 LEU A C 1
ATOM 658 O O . LEU A 1 82 ? 10.485 3.053 -13.119 1.00 91.88 82 LEU A O 1
ATOM 662 N N . GLY A 1 83 ? 8.475 3.189 -14.105 1.00 86.44 83 GLY A N 1
ATOM 663 C CA . GLY A 1 83 ? 8.084 1.798 -13.873 1.00 86.44 83 GLY A CA 1
ATOM 664 C C . GLY A 1 83 ? 9.087 0.794 -14.429 1.00 86.44 83 GLY A C 1
ATOM 665 O O . GLY A 1 83 ? 9.421 -0.160 -13.740 1.00 86.44 83 GLY A O 1
ATOM 666 N N . HIS A 1 84 ? 9.671 1.054 -15.602 1.00 87.12 84 HIS A N 1
ATOM 667 C CA . HIS A 1 84 ? 10.691 0.182 -16.203 1.00 87.12 84 HIS A CA 1
ATOM 668 C C . HIS A 1 84 ? 11.950 -0.007 -15.331 1.00 87.12 84 HIS A C 1
ATOM 670 O O . HIS A 1 84 ? 12.666 -0.990 -15.494 1.00 87.12 84 HIS A O 1
ATOM 676 N N . ARG A 1 85 ? 12.224 0.914 -14.396 1.00 85.56 85 ARG A N 1
ATOM 677 C CA . ARG A 1 85 ? 13.360 0.835 -13.458 1.00 85.56 85 ARG A CA 1
ATOM 678 C C . ARG A 1 85 ? 12.963 0.343 -12.072 1.00 85.56 85 ARG A C 1
ATOM 680 O O . ARG A 1 85 ? 13.798 -0.231 -11.376 1.00 85.56 85 ARG A O 1
ATOM 687 N N . ALA A 1 86 ? 11.725 0.616 -11.665 1.00 84.50 86 ALA A N 1
ATOM 688 C CA . ALA A 1 86 ? 11.234 0.375 -10.312 1.00 84.50 86 ALA A CA 1
ATOM 689 C C . ALA A 1 86 ? 10.368 -0.890 -10.178 1.00 84.50 86 ALA A C 1
ATOM 691 O O . ALA A 1 86 ? 10.127 -1.345 -9.059 1.00 84.50 86 ALA A O 1
ATOM 692 N N . ALA A 1 87 ? 9.879 -1.456 -11.286 1.00 88.81 87 ALA A N 1
ATOM 693 C CA . ALA A 1 87 ? 9.037 -2.641 -11.253 1.00 88.81 87 ALA A CA 1
ATOM 694 C C . ALA A 1 87 ? 9.858 -3.905 -10.943 1.00 88.81 87 ALA A C 1
ATOM 696 O O . ALA A 1 87 ? 10.869 -4.157 -11.602 1.00 88.81 87 ALA A O 1
ATOM 697 N N . PRO A 1 88 ? 9.445 -4.719 -9.955 1.00 90.19 88 PRO A N 1
ATOM 698 C CA . PRO A 1 88 ? 10.101 -5.985 -9.684 1.00 90.19 88 PRO A CA 1
ATOM 699 C C . PRO A 1 88 ? 9.736 -7.016 -10.759 1.00 90.19 88 PRO A C 1
ATOM 701 O O . PRO A 1 88 ? 8.621 -7.029 -11.274 1.00 90.19 88 PRO A O 1
ATOM 704 N N . HIS A 1 89 ? 10.662 -7.932 -11.045 1.00 92.25 89 HIS A N 1
ATOM 705 C CA . HIS A 1 89 ? 10.426 -9.035 -11.985 1.00 92.25 89 HIS A CA 1
ATOM 706 C C . HIS A 1 89 ? 9.446 -10.087 -11.444 1.00 92.25 89 HIS A C 1
ATOM 708 O O . HIS A 1 89 ? 8.820 -10.809 -12.214 1.00 92.25 89 HIS A O 1
ATOM 714 N N . ALA A 1 90 ? 9.338 -10.202 -10.119 1.00 93.31 90 ALA A N 1
ATOM 715 C CA . ALA A 1 90 ? 8.473 -11.159 -9.448 1.00 93.31 90 ALA A CA 1
ATOM 716 C C . ALA A 1 90 ? 8.079 -10.662 -8.052 1.00 93.31 90 ALA A C 1
ATOM 718 O O . ALA A 1 90 ? 8.783 -9.856 -7.439 1.00 93.31 90 ALA A O 1
ATOM 719 N N . PHE A 1 91 ? 6.977 -11.202 -7.533 1.00 96.12 91 PHE A N 1
ATOM 720 C CA . PHE A 1 91 ? 6.518 -10.978 -6.165 1.00 96.12 91 PHE A CA 1
ATOM 721 C C . PHE A 1 91 ? 6.613 -12.273 -5.359 1.00 96.12 91 PHE A C 1
ATOM 723 O O . PHE A 1 91 ? 6.093 -13.306 -5.775 1.00 96.12 91 PHE A O 1
ATOM 730 N N . LEU A 1 92 ? 7.232 -12.205 -4.178 1.00 96.88 92 LEU A N 1
ATOM 731 C CA . LEU A 1 92 ? 7.194 -13.280 -3.188 1.00 96.88 92 LEU A CA 1
ATOM 732 C C . LEU A 1 92 ? 6.110 -12.969 -2.152 1.00 96.88 92 LEU A C 1
ATOM 734 O O . LEU A 1 92 ? 6.281 -12.079 -1.316 1.00 96.88 92 LEU A O 1
ATOM 738 N N . TYR A 1 93 ? 4.989 -13.691 -2.203 1.00 97.56 93 TYR A N 1
ATOM 739 C CA . TYR A 1 93 ? 3.872 -13.456 -1.290 1.00 97.56 93 TYR A CA 1
ATOM 740 C C . TYR A 1 93 ? 3.993 -14.283 -0.002 1.00 97.56 93 TYR A C 1
ATOM 742 O O . TYR A 1 93 ? 3.690 -15.474 0.030 1.00 97.56 93 TYR A O 1
ATOM 750 N N . LEU A 1 94 ? 4.406 -13.632 1.090 1.00 97.75 94 LEU A N 1
ATOM 751 C CA . LEU A 1 94 ? 4.468 -14.238 2.424 1.00 97.75 94 LEU A CA 1
ATOM 752 C C . LEU A 1 94 ? 3.077 -14.267 3.076 1.00 97.75 94 LEU A C 1
ATOM 754 O O . LEU A 1 94 ? 2.731 -13.410 3.892 1.00 97.75 94 LEU A O 1
ATOM 758 N N . ARG A 1 95 ? 2.264 -15.251 2.692 1.00 97.62 95 ARG A N 1
ATOM 759 C CA . ARG A 1 95 ? 0.877 -15.378 3.151 1.00 97.62 95 ARG A CA 1
ATOM 760 C C . ARG A 1 95 ? 0.787 -15.984 4.556 1.00 97.62 95 ARG A C 1
ATOM 762 O O . ARG A 1 95 ? 1.348 -17.041 4.827 1.00 97.62 95 ARG A O 1
ATOM 769 N N . ALA A 1 96 ? 0.037 -15.333 5.443 1.00 97.94 96 ALA A N 1
ATOM 770 C CA . ALA A 1 96 ? -0.296 -15.823 6.781 1.00 97.94 96 ALA A CA 1
ATOM 771 C C . ALA A 1 96 ? -1.720 -15.396 7.166 1.00 97.94 96 ALA A C 1
ATOM 773 O O . ALA A 1 96 ? -2.234 -14.400 6.649 1.00 97.94 96 ALA A O 1
ATOM 774 N N . ALA A 1 97 ? -2.349 -16.140 8.080 1.00 98.19 97 ALA A N 1
ATOM 775 C CA . ALA A 1 97 ? -3.677 -15.803 8.578 1.00 98.19 97 ALA A CA 1
ATOM 776 C C . ALA A 1 97 ? -3.658 -14.466 9.356 1.00 98.19 97 ALA A C 1
ATOM 778 O O . ALA A 1 97 ? -2.685 -14.193 10.072 1.00 98.19 97 ALA A O 1
ATOM 779 N N . PRO A 1 98 ? -4.726 -13.644 9.289 1.00 98.19 98 PRO A N 1
ATOM 780 C CA . PRO A 1 98 ? -4.814 -12.377 10.023 1.00 98.19 98 PRO A CA 1
ATOM 781 C C . PRO A 1 98 ? -4.558 -12.505 11.532 1.00 98.19 98 PRO A C 1
ATOM 783 O O . PRO A 1 98 ? -3.925 -11.633 12.123 1.00 98.19 98 PRO A O 1
ATOM 786 N N . GLN A 1 99 ? -4.988 -13.610 12.148 1.00 98.12 99 GLN A N 1
ATOM 787 C CA . GLN A 1 99 ? -4.769 -13.919 13.564 1.00 98.12 99 GLN A CA 1
ATOM 788 C C . GLN A 1 99 ? -3.276 -14.084 13.867 1.00 98.12 99 GLN A C 1
ATOM 790 O O . GLN A 1 99 ? -2.754 -13.448 14.780 1.00 98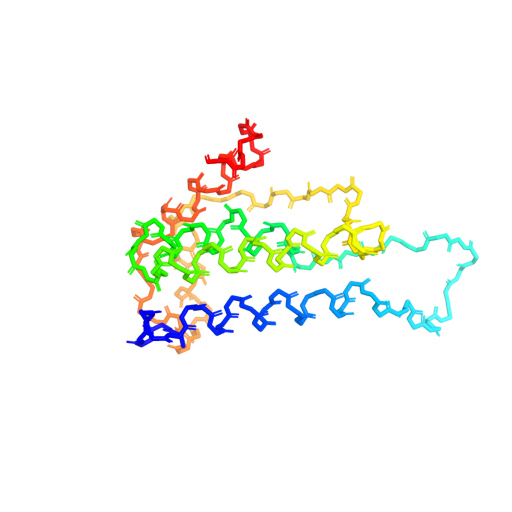.12 99 GLN A O 1
ATOM 795 N N . THR A 1 100 ? -2.561 -14.844 13.033 1.00 98.19 100 THR A N 1
ATOM 796 C CA . THR A 1 100 ? -1.104 -14.997 13.130 1.00 98.19 100 THR A CA 1
ATOM 797 C C . THR A 1 100 ? -0.389 -13.653 12.965 1.00 98.19 100 THR A C 1
ATOM 799 O O . THR A 1 100 ? 0.568 -13.362 13.683 1.00 98.19 100 THR A O 1
ATOM 802 N N . CYS A 1 101 ? -0.849 -12.802 12.042 1.00 97.81 101 CYS A N 1
ATOM 803 C CA . CYS A 1 101 ? -0.306 -11.453 11.873 1.00 97.81 101 CYS A CA 1
ATOM 804 C C . CYS A 1 101 ? -0.536 -10.581 13.116 1.00 97.81 101 CYS A C 1
ATOM 806 O O . CYS A 1 101 ? 0.387 -9.886 13.541 1.00 97.81 101 CYS A O 1
ATOM 808 N N . LEU A 1 102 ? -1.722 -10.650 13.730 1.00 97.06 102 LEU A N 1
ATOM 809 C CA . LEU A 1 102 ? -2.045 -9.907 14.949 1.00 97.06 102 LEU A CA 1
ATOM 810 C C . LEU A 1 102 ? -1.177 -10.344 16.133 1.00 97.06 102 LEU A C 1
ATOM 812 O O . LEU A 1 102 ? -0.661 -9.504 16.867 1.00 97.06 102 LEU A O 1
ATOM 816 N N . GLU A 1 103 ? -0.977 -11.650 16.307 1.00 97.19 103 GLU A N 1
ATOM 817 C CA . GLU A 1 103 ? -0.083 -12.191 17.335 1.00 97.19 103 GLU A CA 1
ATOM 818 C C . GLU A 1 103 ? 1.352 -11.692 17.153 1.00 97.19 103 GLU A C 1
ATOM 820 O O . GLU A 1 103 ? 1.981 -11.247 18.114 1.00 97.19 103 GLU A O 1
ATOM 825 N N . ARG A 1 104 ? 1.869 -11.709 15.917 1.00 97.25 104 ARG A N 1
ATOM 826 C CA . ARG A 1 104 ? 3.211 -11.194 15.594 1.00 97.25 104 ARG A CA 1
ATOM 827 C C . ARG A 1 104 ? 3.326 -9.693 15.852 1.00 97.25 104 ARG A C 1
ATOM 829 O O . ARG A 1 104 ? 4.345 -9.253 16.377 1.00 97.25 104 ARG A O 1
ATOM 836 N N . LEU A 1 105 ? 2.288 -8.924 15.525 1.00 95.31 105 LEU A N 1
ATOM 837 C CA . LEU A 1 105 ? 2.225 -7.487 15.788 1.00 95.31 105 LEU A CA 1
ATOM 838 C C . LEU A 1 105 ? 2.294 -7.211 17.296 1.00 95.31 105 LEU A C 1
ATOM 840 O O . LEU A 1 105 ? 3.141 -6.435 17.737 1.00 95.31 105 LEU A O 1
ATOM 844 N N . ARG A 1 106 ? 1.490 -7.925 18.095 1.00 94.31 106 ARG A N 1
ATOM 845 C CA . ARG A 1 106 ? 1.504 -7.824 19.564 1.00 94.31 106 ARG A CA 1
ATOM 846 C C . ARG A 1 106 ? 2.861 -8.197 20.158 1.00 94.31 106 ARG A C 1
ATOM 848 O O . ARG A 1 106 ? 3.354 -7.474 21.014 1.00 94.31 106 ARG A O 1
ATOM 855 N N . ARG A 1 107 ? 3.495 -9.271 19.671 1.00 96.31 107 ARG A N 1
ATOM 856 C CA . ARG A 1 107 ? 4.847 -9.678 20.104 1.00 96.31 107 ARG A CA 1
ATOM 857 C C . ARG A 1 107 ? 5.915 -8.637 19.769 1.00 96.31 107 ARG A C 1
ATOM 859 O O . ARG A 1 107 ? 6.863 -8.485 20.527 1.00 96.31 107 ARG A O 1
ATOM 866 N N . ARG A 1 108 ? 5.774 -7.932 18.642 1.00 96.06 108 ARG A N 1
ATOM 867 C CA . ARG A 1 108 ? 6.711 -6.884 18.210 1.00 96.06 108 ARG A CA 1
ATOM 868 C C . ARG A 1 108 ? 6.587 -5.593 19.028 1.00 96.06 108 ARG A C 1
ATOM 870 O O . ARG A 1 108 ? 7.557 -4.849 19.094 1.00 96.06 108 ARG A O 1
ATOM 877 N N . ALA A 1 109 ? 5.417 -5.338 19.618 1.00 93.81 109 ALA A N 1
ATOM 878 C CA . ALA A 1 109 ? 5.167 -4.257 20.575 1.00 93.81 109 ALA A CA 1
ATOM 879 C C . ALA A 1 109 ? 5.568 -2.841 20.098 1.00 93.81 109 ALA A C 1
ATOM 881 O O . ALA A 1 109 ? 6.051 -2.026 20.880 1.00 93.81 109 ALA A O 1
ATOM 882 N N . ARG A 1 110 ? 5.350 -2.521 18.813 1.00 93.62 110 ARG A N 1
ATOM 883 C CA . ARG A 1 110 ? 5.514 -1.145 18.308 1.00 93.62 110 ARG A CA 1
ATOM 884 C C . ARG A 1 110 ? 4.364 -0.274 18.797 1.00 93.62 110 ARG A C 1
ATOM 886 O O . ARG A 1 110 ? 3.199 -0.626 18.603 1.00 93.62 110 ARG A O 1
ATOM 893 N N . SER A 1 111 ? 4.685 0.861 19.411 1.00 92.62 111 SER A N 1
ATOM 894 C CA . SER A 1 111 ? 3.692 1.756 20.013 1.00 92.62 111 SER A CA 1
ATOM 895 C C . SER A 1 111 ? 2.705 2.294 18.974 1.00 92.62 111 SER A C 1
ATOM 8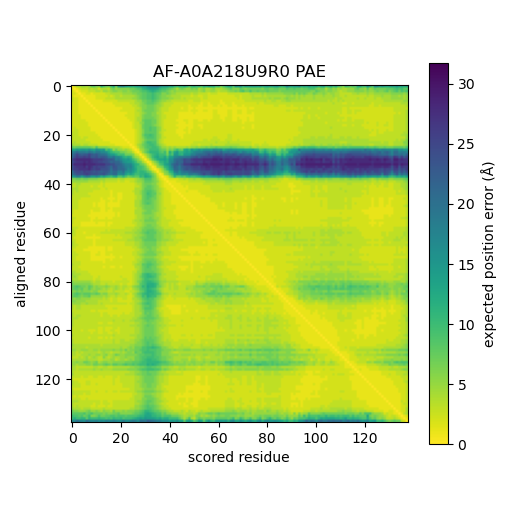97 O O . SER A 1 111 ? 1.506 2.360 19.247 1.00 92.62 111 SER A O 1
ATOM 899 N N . GLU A 1 112 ? 3.172 2.575 17.756 1.00 89.62 112 GLU A N 1
ATOM 900 C CA . GLU A 1 112 ? 2.359 3.088 16.650 1.00 89.62 112 GLU A CA 1
ATOM 901 C C . GLU A 1 112 ? 1.317 2.080 16.156 1.00 89.62 112 GLU A C 1
ATOM 903 O O . GLU A 1 112 ? 0.312 2.471 15.568 1.00 89.62 112 GLU A O 1
ATOM 908 N N . GLU A 1 113 ? 1.542 0.786 16.390 1.00 89.88 113 GLU A N 1
ATOM 909 C CA . GLU A 1 113 ? 0.692 -0.306 15.906 1.00 89.88 113 GLU A CA 1
ATOM 910 C C . GLU A 1 113 ? -0.271 -0.828 16.986 1.00 89.88 113 GLU A C 1
ATOM 912 O O . GLU A 1 113 ? -1.124 -1.664 16.698 1.00 89.88 113 GLU A O 1
ATOM 917 N N . SER A 1 114 ? -0.180 -0.321 18.218 1.00 87.00 114 SER A N 1
ATOM 918 C CA . SER A 1 114 ? -0.977 -0.777 19.370 1.00 87.00 114 SER A CA 1
ATOM 919 C C . SER A 1 114 ? -2.496 -0.707 19.156 1.00 87.00 114 SER A C 1
ATOM 921 O O . SER A 1 114 ? -3.232 -1.536 19.690 1.00 87.00 114 SER A O 1
ATOM 923 N N . GLY A 1 115 ? -2.968 0.240 18.339 1.00 87.75 115 GLY A N 1
ATOM 924 C CA . GLY A 1 115 ? -4.385 0.407 18.002 1.00 87.75 115 GLY A CA 1
ATOM 925 C C . GLY A 1 115 ? -4.907 -0.520 16.898 1.00 87.75 115 GLY A C 1
ATOM 926 O O . GLY A 1 115 ? -6.111 -0.523 16.632 1.00 87.75 115 GLY A O 1
ATOM 927 N N . VAL A 1 116 ? -4.041 -1.298 16.238 1.00 91.50 116 VAL A N 1
ATOM 928 C CA . VAL A 1 116 ? -4.425 -2.133 15.092 1.00 91.50 116 VAL A CA 1
ATOM 929 C C . VAL A 1 116 ? -5.316 -3.298 15.530 1.00 91.50 116 VAL A C 1
ATOM 931 O O . VAL A 1 116 ? -4.938 -4.130 16.353 1.00 91.50 116 VAL A O 1
ATOM 934 N N . GLN A 1 117 ? -6.501 -3.383 14.922 1.00 93.06 117 GLN A N 1
ATOM 935 C CA . GLN A 1 117 ? -7.503 -4.412 15.206 1.00 93.06 117 GLN A CA 1
ATOM 936 C C . GLN A 1 117 ? -7.456 -5.565 14.196 1.00 93.06 117 GLN A C 1
ATOM 938 O O . GLN A 1 117 ? -7.030 -5.394 13.051 1.00 93.06 117 GLN A O 1
ATOM 943 N N . LEU A 1 118 ? -7.974 -6.735 14.592 1.00 96.75 118 LEU A N 1
ATOM 944 C CA . LEU A 1 118 ? -8.059 -7.910 13.714 1.00 96.75 118 LEU A CA 1
ATOM 945 C C . LEU A 1 118 ? -8.823 -7.613 12.416 1.00 96.75 118 LEU A C 1
ATOM 947 O O . LEU A 1 118 ? -8.385 -8.038 11.350 1.00 96.75 118 LEU A O 1
ATOM 951 N N . GLY A 1 119 ? -9.919 -6.850 12.498 1.00 96.50 119 GLY A N 1
ATOM 952 C CA . GLY A 1 119 ? -10.733 -6.488 11.334 1.00 96.50 119 GLY A CA 1
ATOM 953 C C . GLY A 1 119 ? -9.935 -5.760 10.252 1.00 96.50 119 GLY A C 1
ATOM 954 O O . GLY A 1 119 ? -10.052 -6.083 9.073 1.00 96.50 119 GLY A O 1
ATOM 955 N N . TYR A 1 120 ? -9.034 -4.858 10.647 1.00 94.62 120 TYR A N 1
ATOM 956 C CA . TYR A 1 120 ? -8.145 -4.177 9.704 1.00 94.62 120 TYR A CA 1
ATOM 957 C C . TYR A 1 120 ? -7.175 -5.154 9.019 1.00 94.62 120 TYR A C 1
ATOM 959 O O . TYR A 1 120 ? -6.965 -5.090 7.809 1.00 94.62 120 TYR A O 1
ATOM 967 N N . LEU A 1 121 ? -6.618 -6.111 9.768 1.00 97.06 121 LEU A N 1
ATOM 968 C CA . LEU A 1 121 ? -5.730 -7.133 9.203 1.00 97.06 121 LEU A CA 1
ATOM 969 C C . LEU A 1 121 ? -6.469 -8.098 8.267 1.00 97.06 121 LEU A C 1
ATOM 971 O O . LEU A 1 121 ? -5.892 -8.526 7.271 1.00 97.06 121 LEU A O 1
ATOM 975 N N . GLN A 1 122 ? -7.732 -8.420 8.555 1.00 98.06 122 GLN A N 1
ATOM 976 C CA . GLN A 1 122 ? -8.585 -9.215 7.665 1.00 98.06 122 GLN A CA 1
ATOM 977 C C . GLN A 1 122 ? -8.842 -8.487 6.345 1.00 98.06 122 GLN A C 1
ATOM 979 O O . GLN A 1 122 ? -8.724 -9.092 5.282 1.00 98.06 122 GLN A O 1
ATOM 984 N N . GLN A 1 123 ? -9.117 -7.184 6.405 1.00 96.81 123 GLN A N 1
ATOM 985 C CA . GLN A 1 123 ? -9.284 -6.357 5.213 1.00 96.81 123 GLN A CA 1
ATOM 986 C C . GLN A 1 123 ? -8.003 -6.318 4.371 1.00 96.81 123 GLN A C 1
ATOM 988 O O . GLN A 1 123 ? -8.043 -6.614 3.179 1.00 96.81 123 GLN A O 1
ATOM 993 N N . LEU A 1 124 ? -6.847 -6.040 4.988 1.00 97.31 124 LEU A N 1
ATOM 994 C CA . LEU A 1 124 ? -5.563 -6.062 4.281 1.00 97.31 124 LEU A CA 1
ATOM 995 C C . LEU A 1 124 ? -5.252 -7.440 3.690 1.00 97.31 124 LEU A C 1
ATOM 997 O O . LEU A 1 124 ? -4.730 -7.515 2.581 1.00 97.31 124 LEU A O 1
ATOM 1001 N N . HIS A 1 125 ? -5.547 -8.524 4.409 1.00 98.06 125 HIS A N 1
ATOM 1002 C CA . HIS A 1 125 ? -5.371 -9.884 3.903 1.00 98.06 125 HIS A CA 1
ATOM 1003 C C . HIS A 1 125 ? -6.200 -10.116 2.636 1.00 98.06 125 HIS A C 1
ATOM 1005 O O . HIS A 1 125 ? -5.648 -10.573 1.639 1.00 98.06 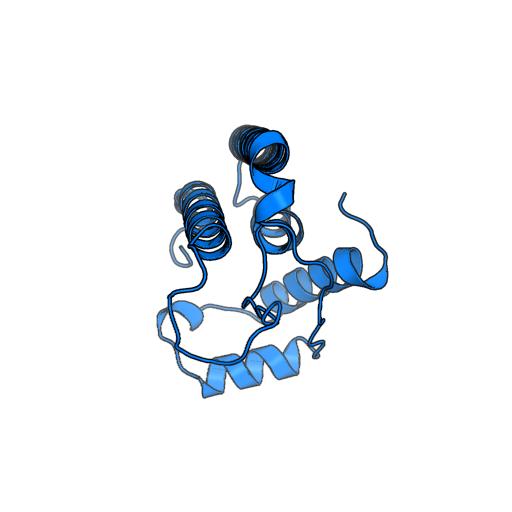125 HIS A O 1
ATOM 1011 N N . GLY A 1 126 ? -7.472 -9.703 2.642 1.00 97.12 126 GLY A N 1
ATOM 1012 C CA . GLY A 1 126 ? -8.339 -9.762 1.466 1.00 97.12 126 GLY A CA 1
ATOM 1013 C C . GLY A 1 126 ? -7.766 -9.002 0.269 1.00 97.12 126 GLY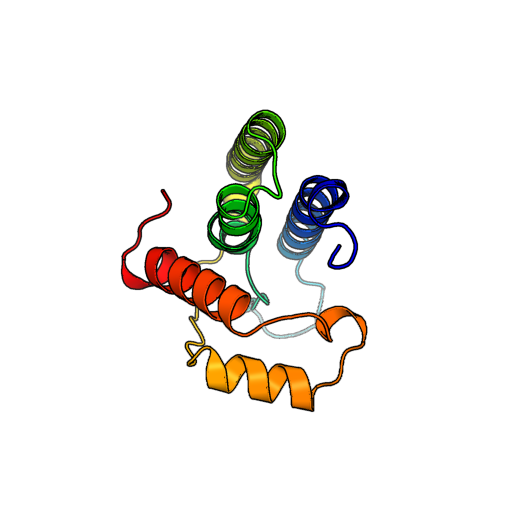 A C 1
ATOM 1014 O O . GLY A 1 126 ? -7.725 -9.549 -0.826 1.00 97.12 126 GLY A O 1
ATOM 1015 N N . GLN A 1 127 ? -7.237 -7.791 0.476 1.00 97.50 127 GLN A N 1
ATOM 1016 C CA . GLN A 1 127 ? -6.612 -7.020 -0.610 1.00 97.50 127 GLN A CA 1
ATOM 1017 C C . GLN A 1 127 ? -5.362 -7.704 -1.184 1.00 97.50 127 GLN A C 1
ATOM 1019 O O . GLN A 1 127 ? -5.152 -7.696 -2.395 1.00 97.50 127 GLN A O 1
ATOM 1024 N N . HIS A 1 128 ? -4.531 -8.328 -0.341 1.00 97.88 128 HIS A N 1
ATOM 1025 C CA . HIS A 1 128 ? -3.379 -9.088 -0.838 1.00 97.88 128 HIS A CA 1
ATOM 1026 C C . HIS A 1 128 ? -3.811 -10.324 -1.632 1.00 97.88 128 HIS A C 1
ATOM 1028 O O . HIS A 1 128 ? -3.217 -10.593 -2.672 1.00 97.88 128 HIS A O 1
ATOM 1034 N N . ASP A 1 129 ? -4.823 -11.061 -1.168 1.00 97.50 129 ASP A N 1
ATOM 1035 C CA . ASP A 1 129 ? -5.340 -12.237 -1.875 1.00 97.50 129 ASP A CA 1
ATOM 1036 C C . ASP A 1 129 ? -5.977 -11.840 -3.219 1.00 97.50 129 ASP A C 1
ATOM 1038 O O . ASP A 1 129 ? -5.699 -12.473 -4.239 1.00 97.50 129 ASP A O 1
ATOM 1042 N N . LEU A 1 130 ? -6.758 -10.754 -3.256 1.00 96.69 130 LEU A N 1
ATOM 1043 C CA . LEU A 1 130 ? -7.316 -10.209 -4.498 1.00 96.69 130 LEU A CA 1
ATOM 1044 C C . LEU A 1 130 ? -6.211 -9.860 -5.500 1.00 96.69 130 LEU A C 1
ATOM 1046 O O . LEU A 1 130 ? -6.250 -10.297 -6.651 1.00 96.69 130 LEU A O 1
ATOM 1050 N N . TRP A 1 131 ? -5.181 -9.148 -5.048 1.00 96.75 131 TRP A N 1
ATOM 1051 C CA . TRP A 1 131 ? -4.101 -8.712 -5.923 1.00 96.75 131 TRP A CA 1
ATOM 1052 C C . TRP A 1 131 ? -3.182 -9.855 -6.375 1.00 96.75 131 TRP A C 1
ATOM 1054 O O . TRP A 1 131 ? -2.901 -9.992 -7.564 1.00 96.75 131 TRP A O 1
ATOM 1064 N N . LEU A 1 132 ? -2.698 -10.683 -5.448 1.00 96.12 132 LEU A N 1
ATOM 1065 C CA . LEU A 1 132 ? -1.612 -11.635 -5.713 1.00 96.12 132 LEU A CA 1
ATOM 1066 C C . LEU A 1 132 ? -2.108 -13.034 -6.098 1.00 96.12 132 LEU A C 1
ATOM 1068 O O . LEU A 1 132 ? -1.373 -13.755 -6.774 1.00 96.12 132 LEU A O 1
ATOM 1072 N N . LEU A 1 133 ? -3.327 -13.422 -5.701 1.00 95.62 133 LEU A N 1
ATOM 1073 C CA . LEU A 1 133 ? -3.915 -14.720 -6.057 1.00 95.62 133 LEU A CA 1
ATOM 1074 C C . LEU A 1 133 ? -4.960 -14.580 -7.164 1.00 95.62 133 LEU A C 1
ATOM 1076 O O . LEU A 1 133 ? -4.856 -15.267 -8.179 1.00 95.62 133 LEU A O 1
ATOM 1080 N N . ALA A 1 134 ? -5.931 -13.676 -6.999 1.00 94.81 134 ALA A N 1
ATOM 1081 C CA . ALA A 1 134 ? -6.981 -13.466 -7.999 1.00 94.81 134 ALA A CA 1
ATOM 1082 C C . ALA A 1 134 ? -6.538 -12.573 -9.171 1.00 94.81 134 ALA A C 1
ATOM 1084 O O . ALA A 1 134 ? -7.237 -12.507 -10.178 1.00 94.81 134 ALA A O 1
ATOM 1085 N N . ARG A 1 135 ? -5.368 -11.922 -9.067 1.00 91.19 135 ARG A N 1
ATOM 1086 C CA . ARG A 1 135 ? -4.817 -11.001 -10.079 1.00 91.19 135 ARG A CA 1
ATOM 1087 C C . ARG A 1 135 ? -5.770 -9.850 -10.420 1.00 91.19 135 ARG A C 1
ATOM 1089 O O . ARG A 1 135 ? -5.754 -9.345 -11.539 1.00 91.19 135 ARG A O 1
ATOM 1096 N N . ALA A 1 136 ? -6.575 -9.434 -9.445 1.00 88.12 136 ALA A N 1
ATOM 1097 C CA . ALA A 1 136 ? -7.493 -8.313 -9.553 1.00 88.12 136 ALA A CA 1
ATOM 1098 C C . ALA A 1 136 ? -6.878 -7.069 -8.900 1.00 88.12 136 ALA A C 1
ATOM 1100 O O . ALA A 1 136 ? -6.396 -7.118 -7.769 1.00 88.12 136 ALA A O 1
ATOM 1101 N N . THR A 1 137 ? -6.883 -5.953 -9.626 1.00 79.81 137 THR A N 1
ATOM 1102 C CA . THR A 1 137 ? -6.363 -4.654 -9.158 1.00 79.81 137 THR A CA 1
ATOM 1103 C C . THR A 1 137 ? -7.457 -3.599 -8.983 1.00 79.81 137 THR A C 1
ATOM 1105 O O . THR A 1 137 ? -7.144 -2.451 -8.661 1.00 79.81 137 THR A O 1
ATOM 1108 N N . GLU A 1 138 ? -8.716 -3.989 -9.207 1.00 61.09 138 GLU A N 1
ATOM 1109 C CA . GLU A 1 138 ? -9.924 -3.164 -9.093 1.00 61.09 138 GLU A CA 1
ATOM 1110 C C . GLU A 1 138 ? -10.729 -3.532 -7.847 1.00 61.09 138 GLU A C 1
ATOM 1112 O O . GLU A 1 138 ? -10.962 -4.733 -7.597 1.00 61.09 138 GLU A O 1
#

Secondary structure (DSSP, 8-state):
-TTSHHHHHHHHHHHHHHHHHHHHHSPPP-----SS-PPP--SS-HHHIIIIIIHHHHHTT-S-HHHHHHHHHHHHHHHHHHHHHH--S--------HHHHHHHHHHHT-GGGTT--HHHHHHHHHHHHHHHTS----

Mean predicted aligned error: 4.79 Å

Sequence (138 aa):
MYQEPARWSYTFQTFSCLSRLRAALEAPGEAGGTPGSPVRVFERSVFSDRYVFARQLFAAGHLRPLEWALYQQSHDALLAHLGHRAAPHAFLYLRAAPQTCLERLRRRARSEESGVQLGYLQQLHGQHDLWLLARATE

Organism: NCBI:txid40157

pLDDT: mean 91.14, std 11.29, range [49.44, 98.31]

Radius of gyration: 16.47 Å; Cα contacts (8 Å, |Δi|>4): 92; chains: 1; bounding box: 46×29×38 Å

Nearest PDB structures (foldseek):
  2ocp-assembly1_A  TM=9.563E-01  e=8.359E-10  Homo sapiens
  5mql-assembly2_C  TM=9.385E-01  e=9.984E-09  Homo sapiens
  2no0-assembly1_A  TM=9.251E-01  e=9.482E-09  H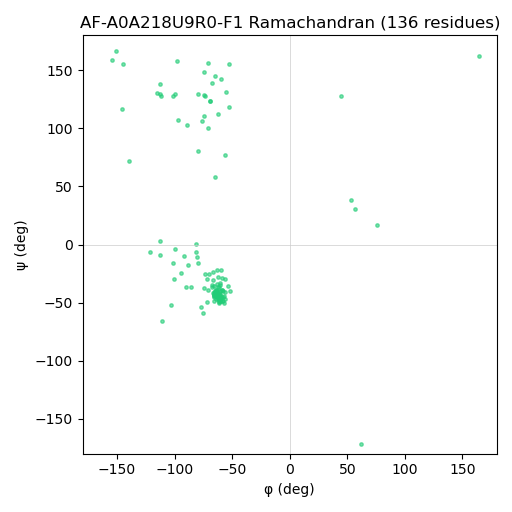omo sapiens
  2zi7-assembly1_A  TM=9.430E-01  e=1.856E-08  Homo sapiens
  5mqt-assembly2_C  TM=9.338E-01  e=1.107E-08  Homo sapiens

InterPro domains:
  IPR027417 P-loop containing nucleoside triphosphate hydrolase [G3DSA:3.40.50.300] (1-138)
  IPR027417 P-loop containing nucleoside triphosphate hydrolase [SSF52540] (1-134)
  IPR031314 Deoxynucleoside kinase domain [PF01712] (1-133)
  IPR031314 Deoxynucleoside kinase domain [cd01673] (1-133)
  IPR050566 Deoxyribonucleoside Kinase [PTHR10513] (1-133)

Foldseek 3Di:
DVVQLLVCVLVVLVVVLVVLLVVLQDDPPPPVDDDDDDDDDDDDASLCSQQQRLVLCVVVVSADPVSNVVSVVVSVVCCVVRVVRRPDPDDDDPDDQLVVVVVVLVVVPDPSCVPPDSVSSVSSNVSCCCCPPVVDSD

Solvent-accessible surface area (backbone atoms only — not comparable to full-atom values): 8376 Å² total; per-residue (Å²): 89,83,89,48,38,68,79,30,38,60,59,50,50,53,48,52,35,52,54,48,47,49,64,44,63,51,71,82,66,91,68,92,66,73,98,68,87,78,89,83,85,70,93,75,53,59,64,50,44,49,54,30,53,47,44,47,34,38,77,71,65,25,30,54,73,66,55,47,51,52,50,52,54,52,50,51,55,50,41,74,76,44,28,92,66,49,59,73,96,72,84,86,80,88,82,74,56,42,67,61,52,48,54,52,50,61,75,65,62,50,76,84,57,69,82,69,49,65,69,58,40,45,53,49,48,49,31,47,44,36,40,74,71,68,66,42,84,124

=== Feature glossary ===
Key to the feature types in this record:

pLDDT. pLDDT is the predicted lDDT-Cα score: AlphaFold's confidence that the local environment of each residue (all inter-atomic distances within 15 Å) is correctly placed. It is a per-residue number between 0 and 100, with higher meaning more reliable.

Radius of gyration, Cα contacts, bounding box. The geometric summary reports three shape descriptors. Rg (radius of gyration) measures how spread out the Cα atoms are about their centre of mass; compact globular proteins have small Rg, elongated or unfolded ones large. Cα contacts (<8 Å, |i−j|>4) count long-range residue pairs in spatial proximity — high for tightly packed folds, near zero for rods or random coil. The bounding-box extents give the protein's footprint along x, y, z in Å.

Backbone torsions (φ/ψ). Backbone dihedral angles. Every residue except chain termini has a φ (preceding-C → N → Cα → C) and a ψ (N → Cα → C → next-N). They are reported in degrees following the IUPAC sign convention. Secondary structure is essentially a statement about which (φ, ψ) basin each residue occupies.

Contact-map, Ramachandran, and PAE plots. Plot images: a contact map (which residues are close in 3D, as an N×N binary image), a Ramachandran scatter (backbone torsion angles, revealing secondary-structure composition at a glance), and — for AlphaFold structures — a PAE heatmap (pairwise prediction confidence).

Predicted aligned error. Predicted Aligned Error (PAE) is an AlphaFold confidence matrix: entry (i, j) is the expected error in the position of residue j, in ångströms, when the prediction is superimposed on the true structure at residue i. Low PAE within a block of residues means that block is internally rigid and well-predicted; high PAE between two blocks means their relative placement is uncertain even if each block individually is confident.

Secondary structure (3-state, P-SEA). Three-state secondary structure (P-SEA) collapses the eight DSSP classes into helix (a), strand (b), and coil (c). P-SEA assigns these from Cα geometry alone — distances and angles — without requiring backbone oxygens, so it works on any Cα trace.

Solvent-accessible surface area. Solvent-accessible surface area (SASA) is the area in Å² traced out by the centre of a 1.4 Å probe sphere (a water molecule) rolled over the protein's van der Waals surface (Shrake–Rupley / Lee–Richards construction). Buried residues have near-zero SASA; fully exposed residues can exceed 200 Å². The total SASA scales roughly with the number of surface residues.

Foldseek 3Di. The Foldseek 3Di string encodes local tertiary geometry as a 20-letter alphabet — one character per residue — derived from the relative positions of nearby Cα atoms. Unlike the amino-acid sequence, 3Di is a direct function of the 3D structure, so two proteins with the same fold have similar 3Di strings even at low sequence identity.

B-factor. For experimental (PDB) structures, the B-factor (temperature factor) quantifies the positional spread of each atom in the crystal — a combination of thermal vibration and static disorder — in units of Å². High B-factors mark flexible loops or poorly resolved regions; low B-factors mark the rigid, well-ordered core.

mmCIF coordinates. The mmCIF block holds the 3D Cartesian coordinates of each backbone atom (N, Cα, C, O) in ångströms. mmCIF is the PDB's canonical archive format — a tagged-loop text representation of the atomic model.

InterPro / GO / CATH / organism. Functional annotations link the protein to curated databases. InterPro entries identify conserved domains and families by matching the sequence against 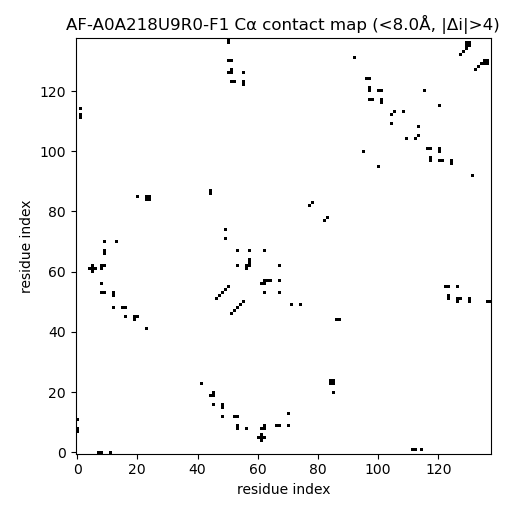member-database signatures (Pfam, PROSITE, CDD, …). Gene Ontology (GO) terms describe molecular function, biological process, and cellular component in a controlled vocabulary. CATH places the structure in a hierarchical fold classification (Class/Architecture/Topology/Homologous-superfamily). The organism is the source species.

Rendered structure images. Structure images are PyMOL renders from six orthogonal camera directions. Cartoon representation draws helices as coils and strands as arrows; sticks shows the backbone as bonds; surface shows the solvent-excluded envelope. Rainbow coloring maps sequence position to hue (blue→red, N→C); chain coloring assigns a distinct color per polypeptide.

Sequence. This is the polypeptide sequence — one letter per residue, N-terminus first. Length ranges from a few dozen residues for small domains to over a thousand for large multi-domain proteins.

Secondary structure (8-state, DSSP). The SS8 string is DSSP's per-residue secondary-structure call. α-helix (H) means an i→i+4 H-bond ladder; β-strand (E) means the residue participates in a β-sheet; 3₁₀ (G) and π (I) are tighter and wider helices; T/S are turns/bends; '-' is loop.

Nearest PDB structures. Structural nearest neighbors (via Foldseek easy-search vs the PDB). Reported per hit: target PDB id, E-value, and alignment TM-score. A TM-score above ~0.5 is the conventional threshold for 'same fold'.